Protein AF-A0A558BDF8-F1 (afdb_monomer)

Foldseek 3Di:
DCVVVVVVVVVVVVVVVVVVVVVVCVVVCVVVPPPVVVVCVVCVVCPVVQDPVNPPPPPPPPPPPDPPDDDPDDPPPDD

pLDDT: mean 73.69, std 18.41, range [43.31, 98.5]

Radius of gyration: 30.99 Å; Cα contacts (8 Å, |Δi|>4): 4; chains: 1; bounding box: 46×44×100 Å

Structure (mmCIF, N/CA/C/O backbone):
data_AF-A0A558BDF8-F1
#
_entry.id   AF-A0A558BDF8-F1
#
loop_
_atom_site.group_PDB
_atom_site.id
_atom_site.type_symbol
_atom_site.label_atom_id
_atom_site.label_alt_id
_atom_site.label_comp_id
_atom_site.label_asym_id
_atom_site.label_entity_id
_atom_site.label_seq_id
_atom_site.pdbx_PDB_ins_code
_atom_site.Cartn_x
_atom_site.Cartn_y
_atom_site.Cartn_z
_atom_site.occupancy
_atom_site.B_iso_or_equiv
_atom_site.auth_seq_id
_atom_site.auth_comp_id
_atom_site.auth_asym_id
_atom_site.auth_atom_id
_atom_site.pdbx_PDB_model_num
ATOM 1 N N . MET A 1 1 ? 10.828 0.066 -30.612 1.00 67.81 1 MET A N 1
ATOM 2 C CA . MET A 1 1 ? 10.588 -1.003 -29.615 1.00 67.81 1 MET A CA 1
ATOM 3 C C . MET A 1 1 ? 11.451 -0.787 -28.358 1.00 67.81 1 MET A C 1
ATOM 5 O O . MET A 1 1 ? 12.254 -1.642 -28.025 1.00 67.81 1 MET A O 1
ATOM 9 N N . HIS A 1 2 ? 11.320 0.350 -27.658 1.00 88.69 2 HIS A N 1
ATOM 10 C CA . HIS A 1 2 ? 12.115 0.647 -26.441 1.00 88.69 2 HIS A CA 1
ATOM 11 C C . HIS A 1 2 ? 11.256 0.863 -25.191 1.00 88.69 2 HIS A C 1
ATOM 13 O O . HIS A 1 2 ? 11.732 0.689 -24.078 1.00 88.69 2 HIS A O 1
ATOM 19 N N . ILE A 1 3 ? 9.970 1.175 -25.369 1.00 93.00 3 ILE A N 1
ATOM 20 C CA . ILE A 1 3 ? 9.043 1.477 -24.274 1.00 93.00 3 ILE A CA 1
ATOM 21 C C . ILE A 1 3 ? 8.915 0.311 -23.277 1.00 93.00 3 ILE A C 1
ATOM 23 O O . ILE A 1 3 ? 8.866 0.524 -22.071 1.00 93.00 3 ILE A O 1
ATOM 27 N N . VAL A 1 4 ? 8.970 -0.932 -23.768 1.00 93.62 4 VAL A N 1
ATOM 28 C CA . VAL A 1 4 ? 8.881 -2.151 -22.945 1.00 93.62 4 VAL A CA 1
ATOM 29 C C . VAL A 1 4 ? 10.033 -2.237 -21.937 1.00 93.62 4 VAL A C 1
ATOM 31 O O . VAL A 1 4 ? 9.824 -2.675 -20.811 1.00 93.62 4 VAL A O 1
ATOM 34 N N . MET A 1 5 ? 11.222 -1.738 -22.296 1.00 94.44 5 MET A N 1
ATOM 35 C CA . MET A 1 5 ? 12.394 -1.715 -21.415 1.00 94.44 5 MET A CA 1
ATOM 36 C C . MET A 1 5 ? 12.195 -0.814 -20.189 1.00 94.44 5 MET A C 1
ATOM 38 O O . MET A 1 5 ? 12.820 -1.051 -19.164 1.00 94.44 5 MET A O 1
ATOM 42 N N . PHE A 1 6 ? 11.302 0.176 -20.270 1.00 94.81 6 PHE A N 1
ATOM 43 C CA . PHE A 1 6 ? 10.929 1.034 -19.142 1.00 94.81 6 PHE A CA 1
ATOM 44 C C . PHE A 1 6 ? 9.676 0.532 -18.414 1.00 94.81 6 PHE A C 1
ATOM 46 O O . PHE A 1 6 ? 9.604 0.605 -17.190 1.00 94.81 6 PHE A O 1
ATOM 53 N N . LEU A 1 7 ? 8.699 -0.019 -19.141 1.00 96.00 7 LEU A N 1
ATOM 54 C CA . LEU A 1 7 ? 7.445 -0.512 -18.557 1.00 96.00 7 LEU A CA 1
ATOM 55 C C . LEU A 1 7 ? 7.645 -1.730 -17.655 1.00 96.00 7 LEU A C 1
ATOM 57 O O . LEU A 1 7 ? 7.031 -1.801 -16.595 1.00 96.00 7 LEU A O 1
ATOM 61 N N . VAL A 1 8 ? 8.498 -2.676 -18.055 1.00 95.69 8 VAL A N 1
ATOM 62 C CA . VAL A 1 8 ? 8.767 -3.886 -17.265 1.00 95.69 8 VAL A CA 1
ATOM 63 C C . VAL A 1 8 ? 9.345 -3.553 -15.880 1.00 95.69 8 VAL A C 1
ATOM 65 O O . VAL A 1 8 ? 8.741 -3.967 -14.890 1.00 95.69 8 VAL A O 1
ATOM 68 N N . PRO A 1 9 ? 10.445 -2.783 -15.744 1.00 96.38 9 PRO A N 1
ATOM 69 C CA . PRO A 1 9 ? 10.976 -2.445 -14.424 1.00 96.38 9 PRO A CA 1
ATOM 70 C C . PRO A 1 9 ? 10.035 -1.541 -13.623 1.00 96.38 9 PRO A C 1
ATOM 72 O O . PRO A 1 9 ? 9.932 -1.705 -12.409 1.00 96.38 9 PRO A O 1
ATOM 75 N N . LEU A 1 10 ? 9.302 -0.633 -14.280 1.00 97.50 10 LEU A N 1
ATOM 76 C CA . LEU A 1 10 ? 8.305 0.195 -13.605 1.00 97.50 10 LEU A CA 1
ATOM 77 C C . LEU A 1 10 ? 7.196 -0.662 -12.981 1.00 97.50 10 LEU A C 1
ATOM 79 O O . LEU A 1 10 ? 6.850 -0.461 -11.822 1.00 97.50 10 LEU A O 1
ATOM 83 N N . MET A 1 11 ? 6.675 -1.651 -13.709 1.00 97.81 11 MET A N 1
ATOM 84 C CA . MET A 1 11 ? 5.660 -2.564 -13.178 1.00 97.81 11 MET A CA 1
ATOM 85 C C . MET A 1 11 ? 6.190 -3.410 -12.022 1.00 97.81 11 MET A C 1
ATOM 87 O O . MET A 1 11 ? 5.487 -3.574 -11.029 1.00 97.81 11 MET A O 1
ATOM 91 N N . LEU A 1 12 ? 7.435 -3.891 -12.099 1.00 98.19 12 LEU A N 1
ATOM 92 C CA . LEU A 1 12 ? 8.055 -4.610 -10.982 1.00 98.19 12 LEU A CA 1
ATOM 93 C C . LEU A 1 12 ? 8.167 -3.734 -9.728 1.00 98.19 12 LEU A C 1
ATOM 95 O O . LEU A 1 12 ? 7.869 -4.209 -8.634 1.00 98.19 12 LEU A O 1
ATOM 99 N N . LEU A 1 13 ? 8.531 -2.456 -9.879 1.00 98.38 13 LEU A N 1
ATOM 100 C CA . LEU A 1 13 ? 8.558 -1.502 -8.767 1.00 98.38 13 LEU A CA 1
ATOM 101 C C . LEU A 1 13 ? 7.167 -1.255 -8.183 1.00 98.38 13 LEU A C 1
ATOM 103 O O . LEU A 1 13 ? 7.021 -1.244 -6.965 1.00 98.38 13 LEU A O 1
ATOM 107 N N . LEU A 1 14 ? 6.144 -1.089 -9.025 1.00 98.38 14 LEU A N 1
ATOM 108 C CA . LEU A 1 14 ? 4.768 -0.890 -8.564 1.00 98.38 14 LEU A CA 1
ATOM 109 C C . LEU A 1 14 ? 4.242 -2.111 -7.802 1.00 98.38 14 LEU A C 1
ATOM 111 O O . LEU A 1 14 ? 3.637 -1.953 -6.744 1.00 98.38 14 LEU A O 1
ATOM 115 N N . VAL A 1 15 ? 4.515 -3.324 -8.291 1.00 98.44 15 VAL A N 1
ATOM 116 C CA . VAL A 1 15 ? 4.149 -4.568 -7.598 1.00 98.44 15 VAL A CA 1
ATOM 117 C C . VAL A 1 15 ? 4.895 -4.686 -6.271 1.00 98.44 15 VAL A C 1
ATOM 119 O O . VAL A 1 15 ? 4.272 -4.958 -5.247 1.00 98.44 15 VAL A O 1
ATOM 122 N N . ALA A 1 16 ? 6.206 -4.432 -6.256 1.00 98.44 16 ALA A N 1
ATOM 123 C CA . ALA A 1 16 ? 7.002 -4.464 -5.031 1.00 98.44 16 ALA A CA 1
ATOM 124 C C . ALA A 1 16 ? 6.501 -3.444 -3.997 1.00 98.44 16 ALA A C 1
ATOM 126 O O . ALA A 1 16 ? 6.353 -3.780 -2.822 1.00 98.44 16 ALA A O 1
ATOM 127 N N . LEU A 1 17 ? 6.181 -2.224 -4.436 1.00 98.50 17 LEU A N 1
ATOM 128 C CA . LEU A 1 17 ? 5.612 -1.182 -3.587 1.00 98.50 17 LEU A CA 1
ATOM 129 C C . LEU A 1 17 ? 4.240 -1.594 -3.042 1.00 98.50 17 LEU A C 1
ATOM 131 O O . LEU A 1 17 ? 3.990 -1.434 -1.851 1.00 98.50 17 LEU A O 1
ATOM 135 N N . GLY A 1 18 ? 3.377 -2.170 -3.881 1.00 98.06 18 GLY A N 1
ATOM 136 C CA . GLY A 1 18 ? 2.073 -2.682 -3.466 1.00 98.06 18 GLY A CA 1
ATOM 137 C C . GLY A 1 18 ? 2.192 -3.764 -2.393 1.00 98.06 18 GLY A C 1
ATOM 138 O O . GLY A 1 18 ? 1.547 -3.666 -1.352 1.00 98.06 18 GLY A O 1
ATOM 139 N N . VAL A 1 19 ? 3.072 -4.751 -2.593 1.00 97.94 19 VAL A N 1
ATOM 140 C CA . VAL A 1 19 ? 3.331 -5.816 -1.607 1.00 97.94 19 VAL A CA 1
ATOM 141 C C . VAL A 1 19 ? 3.914 -5.249 -0.313 1.00 97.94 19 VAL A C 1
ATOM 143 O O . VAL A 1 19 ? 3.524 -5.683 0.773 1.00 97.94 19 VAL A O 1
ATOM 146 N N . PHE A 1 20 ? 4.819 -4.274 -0.406 1.00 97.62 20 PHE A N 1
ATOM 147 C CA . PHE A 1 20 ? 5.407 -3.611 0.756 1.00 97.62 20 PHE A CA 1
ATOM 148 C C . PHE A 1 20 ? 4.349 -2.869 1.581 1.00 97.62 20 PHE A C 1
ATOM 150 O O . P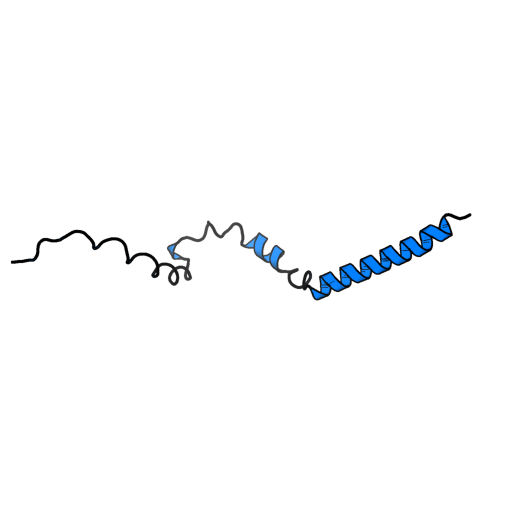HE A 1 20 ? 4.237 -3.109 2.784 1.00 97.62 20 PHE A O 1
ATOM 157 N N . LEU A 1 21 ? 3.542 -2.019 0.937 1.00 97.12 21 LEU A N 1
ATOM 158 C CA . LEU A 1 21 ? 2.478 -1.256 1.593 1.00 97.12 21 LEU A CA 1
ATOM 159 C C . LEU A 1 21 ? 1.404 -2.174 2.181 1.00 97.12 21 LEU A C 1
ATOM 161 O O . LEU A 1 21 ? 1.002 -1.981 3.324 1.00 97.12 21 LEU A O 1
ATOM 165 N N . PHE A 1 22 ? 0.989 -3.204 1.441 1.00 95.50 22 PHE A N 1
ATOM 166 C CA . PHE A 1 22 ? 0.040 -4.204 1.926 1.00 95.50 22 PHE A CA 1
ATOM 167 C C . PHE A 1 22 ? 0.579 -4.935 3.161 1.00 95.50 22 PHE A C 1
ATOM 169 O O . PHE A 1 22 ? -0.095 -5.015 4.184 1.00 95.50 22 PHE A O 1
ATOM 176 N N . SER A 1 23 ? 1.827 -5.409 3.106 1.00 95.69 23 SER A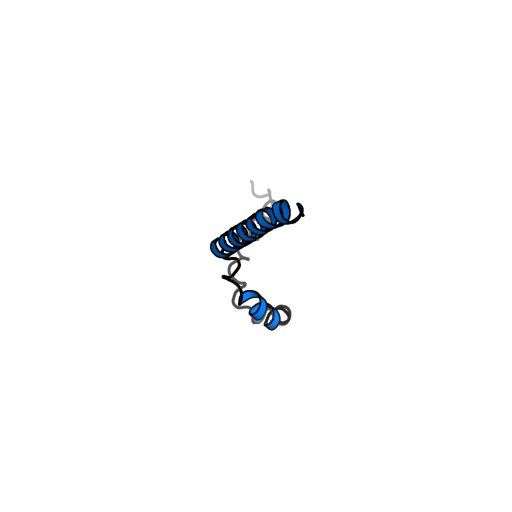 N 1
ATOM 177 C CA . SER A 1 23 ? 2.456 -6.098 4.239 1.00 95.69 23 SER A CA 1
ATOM 178 C C . SER A 1 23 ? 2.611 -5.186 5.458 1.00 95.69 23 SER A C 1
ATOM 180 O O . SER A 1 23 ? 2.502 -5.655 6.589 1.00 95.69 23 SER A O 1
ATOM 182 N N . TRP A 1 24 ? 2.871 -3.893 5.251 1.00 95.19 24 TRP A N 1
ATOM 183 C CA . TRP A 1 24 ? 2.898 -2.901 6.323 1.00 95.19 24 TRP A CA 1
ATOM 184 C C . TRP A 1 24 ? 1.507 -2.686 6.934 1.00 95.19 24 TRP A C 1
ATOM 186 O O . TRP A 1 24 ? 1.378 -2.754 8.153 1.00 95.19 24 TRP A O 1
ATOM 196 N N . ALA A 1 25 ? 0.467 -2.523 6.113 1.00 93.38 25 ALA A N 1
ATOM 197 C CA . ALA A 1 25 ? -0.914 -2.344 6.568 1.00 93.38 25 ALA A CA 1
ATOM 198 C C . ALA A 1 25 ? -1.425 -3.544 7.383 1.00 93.38 25 ALA A C 1
ATOM 200 O O . ALA A 1 25 ? -2.029 -3.361 8.440 1.00 93.38 25 ALA A O 1
ATOM 201 N N . VAL A 1 26 ? -1.112 -4.769 6.939 1.00 93.50 26 VAL A N 1
ATOM 202 C CA . VAL A 1 26 ? -1.423 -6.006 7.676 1.00 93.50 26 VAL A CA 1
ATOM 203 C C . VAL A 1 26 ? -0.717 -6.033 9.030 1.00 93.50 26 VAL A C 1
ATOM 205 O O . VAL A 1 26 ? -1.349 -6.301 10.044 1.00 93.50 26 VAL A O 1
ATOM 208 N N . LYS A 1 27 ? 0.582 -5.710 9.078 1.00 90.69 27 LYS A N 1
ATOM 209 C CA . LYS A 1 27 ? 1.336 -5.652 10.343 1.00 90.69 27 LYS A CA 1
ATOM 210 C C . LYS A 1 27 ? 0.848 -4.551 11.286 1.00 90.69 27 LYS A C 1
ATOM 212 O O . LYS A 1 27 ? 1.024 -4.680 12.490 1.00 90.69 27 LYS A O 1
ATOM 217 N N . ASN A 1 28 ? 0.275 -3.479 10.746 1.00 92.25 28 ASN A N 1
ATOM 218 C CA . ASN A 1 28 ? -0.265 -2.363 11.515 1.00 92.25 28 ASN A CA 1
ATOM 219 C C . ASN A 1 28 ? -1.704 -2.617 12.011 1.00 92.25 28 ASN A C 1
ATOM 221 O O . ASN A 1 28 ? -2.330 -1.697 12.529 1.00 92.25 28 ASN A O 1
ATOM 225 N N . GLY A 1 29 ? -2.241 -3.829 11.823 1.00 84.62 29 GLY A N 1
ATOM 226 C CA . GLY A 1 29 ? -3.554 -4.222 12.339 1.00 84.62 29 GLY A CA 1
ATOM 227 C C . GLY A 1 29 ? -4.735 -3.536 11.651 1.00 84.62 29 GLY A C 1
ATOM 228 O O . GLY A 1 29 ? -5.827 -3.493 12.204 1.00 84.62 29 GLY A O 1
ATOM 229 N N . GLN A 1 30 ? -4.562 -2.991 10.435 1.00 81.62 30 GLN A N 1
ATOM 230 C CA . GLN A 1 30 ? -5.653 -2.292 9.730 1.00 81.62 30 GLN A CA 1
ATOM 231 C C . GLN A 1 30 ? -6.855 -3.207 9.424 1.00 81.62 30 GLN A C 1
ATOM 233 O O . GLN A 1 30 ? -7.964 -2.724 9.212 1.00 81.62 30 GLN A O 1
ATOM 238 N N . TYR A 1 31 ? -6.637 -4.520 9.408 1.00 78.94 31 TYR A N 1
ATOM 239 C CA . TYR A 1 31 ? -7.666 -5.528 9.161 1.00 78.94 31 TYR A CA 1
ATOM 240 C C . TYR A 1 31 ? -8.189 -6.191 10.444 1.00 78.94 31 TYR A C 1
ATOM 242 O O . TYR A 1 31 ? -9.010 -7.097 10.347 1.00 78.94 31 TYR A O 1
ATOM 250 N N . ASP A 1 32 ? -7.733 -5.762 11.623 1.00 77.75 32 ASP A N 1
ATOM 251 C CA . ASP A 1 32 ? -8.141 -6.374 12.894 1.00 77.75 32 ASP A CA 1
ATOM 252 C C . ASP A 1 32 ? -9.533 -5.900 13.346 1.00 77.75 32 ASP A C 1
ATOM 254 O O . ASP A 1 32 ? -10.181 -6.577 14.139 1.00 77.75 32 ASP A O 1
ATOM 258 N N . ASP A 1 33 ? -10.019 -4.769 12.818 1.00 75.50 33 ASP A N 1
ATOM 259 C CA . ASP A 1 33 ? -11.325 -4.186 13.160 1.00 75.50 33 ASP A CA 1
ATOM 260 C C . ASP A 1 33 ? -12.259 -4.071 11.942 1.00 75.50 33 ASP A C 1
ATOM 262 O O . ASP A 1 33 ? -12.745 -2.997 11.581 1.00 75.50 33 ASP A O 1
ATOM 266 N N . LEU A 1 34 ? -12.501 -5.198 11.266 1.00 71.69 34 LEU A N 1
ATOM 267 C CA . LEU A 1 34 ? -13.514 -5.278 10.202 1.00 71.69 34 LEU A CA 1
ATOM 268 C C . LEU A 1 34 ? -14.951 -5.343 10.754 1.00 71.69 34 LEU A C 1
ATOM 270 O O . LEU A 1 34 ? -15.895 -5.030 10.029 1.00 71.69 34 LEU A O 1
ATOM 274 N N . ASP A 1 35 ? -15.110 -5.702 12.031 1.00 69.69 35 ASP A N 1
ATOM 275 C CA . ASP A 1 35 ? -16.406 -5.883 12.698 1.00 69.69 35 ASP A CA 1
ATOM 276 C C . ASP A 1 35 ? -16.914 -4.612 13.416 1.00 69.69 35 ASP A C 1
ATOM 278 O O . ASP A 1 35 ? -18.123 -4.436 13.606 1.00 69.69 35 ASP A O 1
ATOM 282 N N . GLY A 1 36 ? -16.029 -3.678 13.783 1.00 68.12 36 GLY A N 1
ATOM 283 C CA . GLY A 1 36 ? -16.362 -2.449 14.512 1.00 68.12 36 GLY A CA 1
ATOM 284 C C . GLY A 1 36 ? -17.341 -1.491 13.816 1.00 68.12 36 GLY A C 1
ATOM 285 O O . GLY A 1 36 ? -18.206 -0.934 14.503 1.00 68.12 36 GLY A O 1
ATOM 286 N N . PRO A 1 37 ? -17.285 -1.281 12.485 1.00 68.69 37 PRO A N 1
ATOM 287 C CA . PRO A 1 37 ? -18.228 -0.397 11.793 1.00 68.69 37 PRO A CA 1
ATOM 288 C C . PRO A 1 37 ? -19.659 -0.953 11.748 1.00 68.69 37 PRO A C 1
ATOM 290 O O . PRO A 1 37 ? -20.621 -0.197 11.883 1.00 68.69 37 PRO A O 1
ATOM 293 N N . ALA A 1 38 ? -19.808 -2.273 11.587 1.00 69.00 38 ALA A N 1
ATOM 294 C CA . ALA A 1 38 ? -21.109 -2.931 11.470 1.00 69.00 38 ALA A CA 1
ATOM 295 C C . ALA A 1 38 ? -21.883 -2.942 12.797 1.00 69.00 38 ALA A C 1
ATOM 297 O O . ALA A 1 38 ? -23.109 -2.861 12.799 1.00 69.00 38 ALA A O 1
ATOM 298 N N . HIS A 1 39 ? -21.181 -3.002 13.931 1.00 67.62 39 HIS A N 1
ATOM 299 C CA . HIS A 1 39 ? -21.830 -2.915 15.237 1.00 67.62 39 HIS A CA 1
ATOM 300 C C . HIS A 1 39 ? -22.264 -1.477 15.556 1.00 67.62 39 HIS A C 1
ATOM 302 O O . HIS A 1 39 ? -23.339 -1.263 16.104 1.00 67.62 39 HIS A O 1
ATOM 308 N N . ARG A 1 40 ? -21.484 -0.467 15.149 1.00 69.69 40 ARG A N 1
ATOM 309 C CA . ARG A 1 40 ? -21.818 0.944 15.400 1.00 69.69 40 ARG A CA 1
ATOM 310 C C . ARG A 1 40 ? -23.092 1.392 14.693 1.00 69.69 40 ARG A C 1
ATOM 312 O O . ARG A 1 40 ? -23.915 2.029 15.329 1.00 69.69 40 ARG A O 1
ATOM 319 N N . ILE A 1 41 ? -23.323 0.994 13.440 1.00 69.56 41 ILE A N 1
ATOM 320 C CA . ILE A 1 41 ? -24.523 1.438 12.709 1.00 69.56 41 ILE A CA 1
ATOM 321 C C . ILE A 1 41 ? -25.846 0.953 13.326 1.00 69.56 41 ILE A C 1
ATOM 323 O O . ILE A 1 41 ? -26.866 1.603 13.139 1.00 69.56 41 ILE A O 1
ATOM 327 N N . LEU A 1 42 ? -25.843 -0.160 14.072 1.00 68.38 42 LEU A N 1
ATOM 328 C CA . LEU A 1 42 ? -27.058 -0.678 14.712 1.00 68.38 42 LEU A CA 1
ATOM 329 C C . LEU A 1 42 ? -27.372 0.007 16.051 1.00 68.38 42 LEU A C 1
ATOM 331 O O . LEU A 1 42 ? -28.534 0.078 16.425 1.00 68.38 42 LEU A O 1
ATOM 335 N N . TYR A 1 43 ? -26.357 0.496 16.768 1.00 66.50 43 TYR A N 1
ATOM 336 C CA . TYR A 1 43 ? -26.513 1.073 18.111 1.00 66.50 43 TYR A CA 1
ATOM 337 C C . TYR A 1 43 ? -26.224 2.579 18.167 1.00 66.50 43 TYR A C 1
ATOM 339 O O . TYR A 1 43 ? -26.310 3.181 19.240 1.00 66.50 43 TYR A O 1
ATOM 347 N N . ASP A 1 44 ? -25.838 3.204 17.049 1.00 65.00 44 ASP A N 1
ATOM 348 C CA . ASP A 1 44 ? -25.421 4.602 17.052 1.00 65.00 44 ASP A CA 1
ATOM 349 C C . ASP A 1 44 ? -26.585 5.591 17.190 1.00 65.00 44 ASP A C 1
ATOM 351 O O . ASP A 1 44 ? -26.372 6.643 17.801 1.00 65.00 44 ASP A O 1
ATOM 355 N N . ASP A 1 45 ? -27.776 5.222 16.713 1.00 65.75 45 ASP A N 1
ATOM 356 C CA . ASP A 1 45 ? -28.984 6.061 16.693 1.00 65.75 45 ASP A CA 1
ATOM 357 C C . ASP A 1 45 ? -29.783 6.011 18.013 1.00 65.75 45 ASP A C 1
ATOM 359 O O . ASP A 1 45 ? -30.530 6.935 18.330 1.00 65.75 45 ASP A O 1
ATOM 363 N N . ASP A 1 46 ? -29.577 4.977 18.836 1.00 68.19 46 ASP A N 1
ATOM 364 C CA . ASP A 1 46 ? -30.375 4.743 20.049 1.00 68.19 46 ASP A CA 1
ATOM 365 C C . ASP A 1 46 ? -29.770 5.376 21.314 1.00 68.19 46 ASP A C 1
ATOM 367 O O . ASP A 1 46 ? -30.409 5.413 22.366 1.00 68.19 46 ASP A O 1
ATOM 371 N N . LYS A 1 47 ? -28.537 5.901 21.250 1.00 66.19 47 LYS A N 1
ATOM 372 C CA . LYS A 1 47 ? -27.799 6.398 22.435 1.00 66.19 47 LYS A CA 1
ATOM 373 C C . LYS A 1 47 ? -28.472 7.581 23.128 1.00 66.19 47 LYS A C 1
ATOM 375 O O . LYS A 1 47 ? -28.300 7.764 24.338 1.00 66.19 47 LYS A O 1
ATOM 380 N N . ASP A 1 48 ? -29.208 8.367 22.350 1.00 70.88 48 ASP A N 1
ATOM 381 C CA . ASP A 1 48 ? -29.954 9.539 22.806 1.00 70.88 48 ASP A CA 1
ATOM 382 C C . ASP A 1 48 ? -31.384 9.169 23.235 1.00 70.88 48 ASP A C 1
ATOM 384 O O . ASP A 1 48 ? -32.070 9.967 23.872 1.00 70.88 48 ASP A O 1
ATOM 388 N N . MET A 1 49 ? -31.822 7.941 22.932 1.00 69.38 49 MET A N 1
ATOM 389 C CA . MET A 1 49 ? -33.125 7.393 23.312 1.00 69.38 49 MET A CA 1
ATOM 390 C C . MET A 1 49 ? -33.088 6.613 24.633 1.00 69.38 49 MET A C 1
ATOM 392 O O . MET A 1 49 ? -34.145 6.255 25.150 1.00 69.38 49 MET A O 1
ATOM 396 N N . ILE A 1 50 ? -31.902 6.363 25.204 1.00 73.62 50 ILE A N 1
ATOM 397 C CA . ILE A 1 50 ? -31.764 5.714 26.515 1.00 73.62 50 ILE A CA 1
ATOM 398 C C . ILE A 1 50 ? -32.109 6.736 27.610 1.00 73.62 50 ILE A C 1
ATOM 400 O O . ILE A 1 50 ? -31.360 7.705 27.782 1.00 73.62 50 ILE A O 1
ATOM 404 N N . PRO A 1 51 ? -33.201 6.540 28.372 1.00 76.44 51 PRO A N 1
ATOM 405 C CA . PRO A 1 51 ? -33.579 7.462 29.433 1.00 76.44 51 PRO A CA 1
ATOM 406 C C . PRO A 1 51 ? -32.528 7.455 30.559 1.00 76.44 51 PRO A C 1
ATOM 408 O O . PRO A 1 51 ? -31.879 6.442 30.832 1.00 76.44 51 PRO A O 1
ATOM 411 N N . ASP A 1 52 ? -32.296 8.619 31.176 1.00 71.88 52 ASP A N 1
ATOM 412 C CA . ASP A 1 52 ? -31.177 8.849 32.109 1.00 71.88 52 ASP A CA 1
ATOM 413 C C . ASP A 1 52 ? -31.215 7.963 33.368 1.00 71.88 52 ASP A C 1
ATOM 415 O O . ASP A 1 52 ? -30.181 7.732 33.994 1.00 71.88 52 ASP A O 1
ATOM 419 N N . ASP A 1 53 ? -32.386 7.441 33.724 1.00 74.62 53 ASP A N 1
ATOM 420 C CA . ASP A 1 53 ? -32.622 6.510 34.829 1.00 74.62 53 ASP A CA 1
ATOM 421 C C . ASP A 1 53 ? -32.239 5.053 34.504 1.00 74.62 53 ASP A C 1
ATOM 423 O 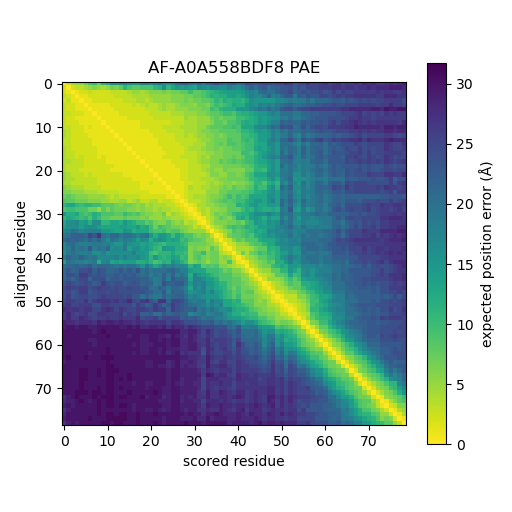O . ASP A 1 53 ? -32.014 4.264 35.423 1.00 74.62 53 ASP A O 1
ATOM 427 N N . ALA A 1 54 ? -32.099 4.703 33.221 1.00 69.56 54 ALA A N 1
ATOM 428 C CA . ALA A 1 54 ? -31.698 3.376 32.749 1.00 69.56 54 ALA A CA 1
ATOM 429 C C . ALA A 1 54 ? -30.179 3.231 32.507 1.00 69.56 54 ALA A C 1
ATOM 431 O O . ALA A 1 54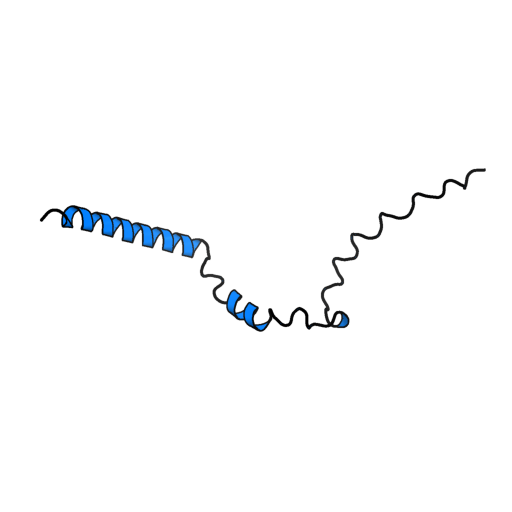 ? -29.701 2.131 32.231 1.00 69.56 54 ALA A O 1
ATOM 432 N N . ARG A 1 55 ? -29.396 4.318 32.611 1.00 73.38 55 ARG A N 1
ATOM 433 C CA . ARG A 1 55 ? -27.935 4.313 32.394 1.00 73.38 55 ARG A CA 1
ATOM 434 C C . ARG A 1 55 ? -27.211 3.872 33.670 1.00 73.38 55 ARG A C 1
ATOM 436 O O . ARG A 1 55 ? -26.943 4.682 34.556 1.00 73.38 55 ARG A O 1
ATOM 443 N N . THR A 1 56 ? -26.864 2.592 33.763 1.00 68.12 56 THR A N 1
ATOM 444 C CA . THR A 1 56 ? -26.227 1.976 34.946 1.00 68.12 56 THR A CA 1
ATOM 445 C C . THR A 1 56 ? -24.776 2.397 35.209 1.00 68.12 56 THR A C 1
ATOM 447 O O . THR A 1 56 ? -24.217 2.074 36.254 1.00 68.12 56 THR A O 1
ATOM 450 N N . ASP A 1 57 ? -24.169 3.154 34.301 1.00 63.97 57 ASP A N 1
ATOM 451 C CA . ASP A 1 57 ? -22.713 3.314 34.217 1.00 63.97 57 ASP A CA 1
ATOM 452 C C . ASP A 1 57 ? -22.254 4.751 34.530 1.00 63.97 57 ASP A C 1
ATOM 454 O O . ASP A 1 57 ? -21.064 5.031 34.647 1.00 63.97 57 ASP A O 1
ATOM 458 N N . LYS A 1 58 ? -23.187 5.681 34.771 1.00 57.12 58 LYS A N 1
ATOM 459 C CA . LYS A 1 58 ? -22.887 7.110 34.982 1.00 57.12 58 LYS A CA 1
ATOM 460 C C . LYS A 1 58 ? -22.814 7.527 36.457 1.00 57.12 58 LYS A C 1
ATOM 462 O O . LYS A 1 58 ? -23.212 8.639 36.802 1.00 57.12 58 LYS A O 1
ATOM 467 N N . LYS A 1 59 ? -22.313 6.652 37.338 1.00 50.84 59 LYS A N 1
ATOM 468 C CA . LYS A 1 59 ? -22.161 6.949 38.779 1.00 50.84 59 LYS A CA 1
ATOM 469 C C . LYS A 1 59 ? -20.727 6.904 39.320 1.00 50.84 59 LYS A C 1
ATOM 471 O O . LYS A 1 59 ? -20.566 7.088 40.517 1.00 50.84 59 LYS A O 1
ATOM 476 N N . ALA A 1 60 ? -19.706 6.718 38.476 1.00 52.62 60 ALA A N 1
ATOM 477 C CA . ALA A 1 60 ? -18.307 6.694 38.930 1.00 52.62 60 ALA A CA 1
ATOM 478 C C . ALA A 1 60 ? -17.518 7.996 38.664 1.00 52.62 60 ALA A C 1
ATOM 480 O O . ALA A 1 60 ? -16.615 8.316 39.429 1.00 52.62 60 ALA A O 1
ATOM 481 N N . ASP A 1 61 ? -17.894 8.809 37.667 1.00 52.50 61 ASP A N 1
ATOM 482 C CA . ASP A 1 61 ? -16.997 9.890 37.199 1.00 52.50 61 ASP A CA 1
ATOM 483 C C . ASP A 1 61 ? -17.455 11.316 37.563 1.00 52.50 61 ASP A C 1
ATOM 485 O O . ASP A 1 61 ? -16.803 12.299 37.209 1.00 52.50 61 ASP A O 1
ATOM 489 N N . LYS A 1 62 ? -18.574 11.466 38.287 1.00 49.41 62 LYS A N 1
ATOM 490 C CA . LYS A 1 62 ? -19.113 12.777 38.715 1.00 49.41 62 LYS A CA 1
ATOM 491 C C . LYS A 1 62 ? -18.923 13.105 40.202 1.00 49.41 62 LYS A C 1
ATOM 493 O O . LYS A 1 62 ? -19.497 14.083 40.667 1.00 49.41 62 LYS A O 1
ATOM 498 N N . GLU A 1 63 ? -18.103 12.360 40.943 1.00 49.53 63 GLU A N 1
ATOM 499 C CA . GLU A 1 63 ? -17.779 12.694 42.347 1.00 49.53 63 GLU A CA 1
ATOM 500 C C . GLU A 1 63 ? -16.433 13.433 42.518 1.00 49.53 63 GLU A C 1
ATOM 502 O O . GLU A 1 63 ? -16.120 13.903 43.607 1.00 49.53 63 GLU A O 1
ATOM 507 N N . GLY A 1 64 ? -15.654 13.640 41.447 1.00 45.22 64 GLY A N 1
ATOM 508 C CA . GLY A 1 64 ? -14.325 14.274 41.529 1.00 45.22 64 GLY A CA 1
ATOM 509 C C . GLY A 1 64 ? -14.256 15.799 41.341 1.00 45.22 64 GLY A C 1
ATOM 510 O O . GLY A 1 64 ? -13.186 16.376 41.516 1.00 45.22 64 GLY A O 1
ATOM 511 N N . GLN A 1 65 ? -15.344 16.480 40.964 1.00 50.31 65 GLN A N 1
ATOM 512 C CA . GLN A 1 65 ? -15.312 17.912 40.606 1.00 50.31 65 GLN A CA 1
ATOM 513 C C . GLN A 1 65 ? -16.552 18.674 41.101 1.00 50.31 65 GLN A C 1
ATOM 515 O O . GLN A 1 65 ? -17.267 19.292 40.320 1.00 50.31 65 GLN A O 1
ATOM 520 N N . ALA A 1 66 ? -16.834 18.645 42.406 1.00 44.97 66 ALA A N 1
ATOM 521 C CA . ALA A 1 66 ? -17.847 19.541 42.984 1.00 44.97 66 ALA A CA 1
ATOM 522 C C . ALA A 1 66 ? -17.608 19.962 44.450 1.00 44.97 6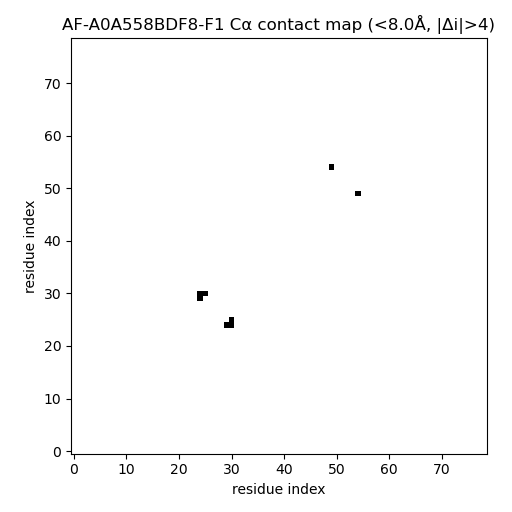6 ALA A C 1
ATOM 524 O O . ALA A 1 66 ? -18.513 20.524 45.055 1.00 44.97 66 ALA A O 1
ATOM 525 N N . SER A 1 67 ? -16.417 19.748 45.031 1.00 47.47 67 SER A N 1
ATOM 526 C CA . SER A 1 67 ? -16.152 20.101 46.446 1.00 47.47 67 SER A CA 1
ATOM 527 C C . SER A 1 67 ? -15.099 21.186 46.689 1.00 47.47 67 SER A C 1
ATOM 529 O O . SER A 1 67 ? -14.670 21.372 47.821 1.00 47.47 67 SER A O 1
ATOM 531 N N . THR A 1 68 ? -14.704 21.966 45.685 1.00 43.66 68 THR A N 1
ATOM 532 C CA . THR A 1 68 ? -13.774 23.094 45.889 1.00 43.66 68 THR A CA 1
ATOM 533 C C . THR A 1 68 ? -14.261 24.349 45.189 1.00 43.66 68 THR A C 1
ATOM 535 O O . THR A 1 68 ? -13.633 24.819 44.243 1.00 43.66 68 THR A O 1
ATOM 538 N N . ARG A 1 69 ? -15.412 24.887 45.614 1.00 48.38 69 ARG A N 1
ATOM 539 C CA . ARG A 1 69 ? -15.832 26.235 45.198 1.00 48.38 69 ARG A CA 1
ATOM 540 C C . ARG A 1 69 ? -16.965 26.857 46.021 1.00 48.38 69 ARG A C 1
ATOM 542 O O . ARG A 1 69 ? -17.762 27.566 45.435 1.00 48.38 69 ARG A O 1
ATOM 549 N N . ASP A 1 70 ? -17.053 26.631 47.335 1.00 47.56 70 ASP A N 1
ATOM 550 C CA . ASP A 1 70 ? -17.836 27.559 48.175 1.00 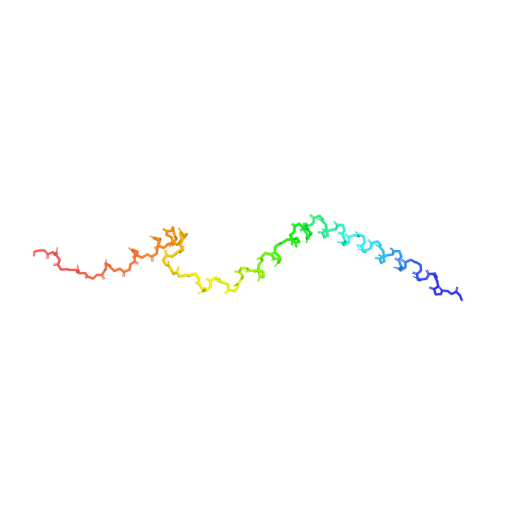47.56 70 ASP A CA 1
ATOM 551 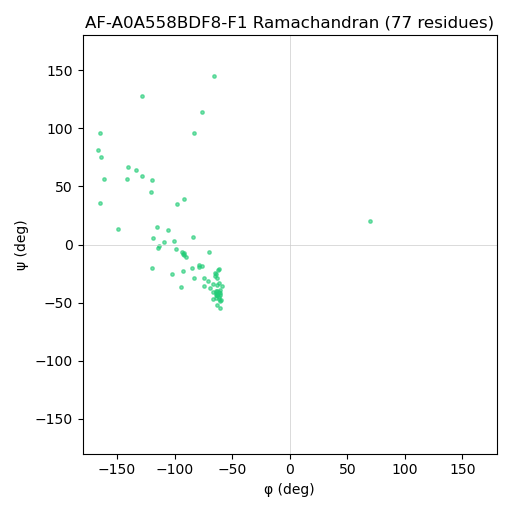C C . ASP A 1 70 ? -17.531 27.424 49.675 1.00 47.56 70 ASP A C 1
ATOM 553 O O . ASP A 1 70 ? -18.272 26.815 50.440 1.00 47.56 70 ASP A O 1
ATOM 557 N N . SER A 1 71 ? -16.380 27.935 50.109 1.00 49.47 71 SER A N 1
ATOM 558 C CA . SER A 1 71 ? -16.117 28.163 51.536 1.00 49.47 71 SER A CA 1
ATOM 559 C C . SER A 1 71 ? -14.958 29.142 51.706 1.00 49.47 71 SER A C 1
ATOM 561 O O . SER A 1 71 ? -13.943 28.814 52.315 1.00 49.47 71 SER A O 1
ATOM 563 N N . ASP A 1 72 ? -15.087 30.329 51.116 1.00 51.69 72 ASP A N 1
ATOM 564 C CA . ASP A 1 72 ? -14.224 31.465 51.449 1.00 51.69 72 ASP A CA 1
ATOM 565 C C . ASP A 1 72 ? -15.047 3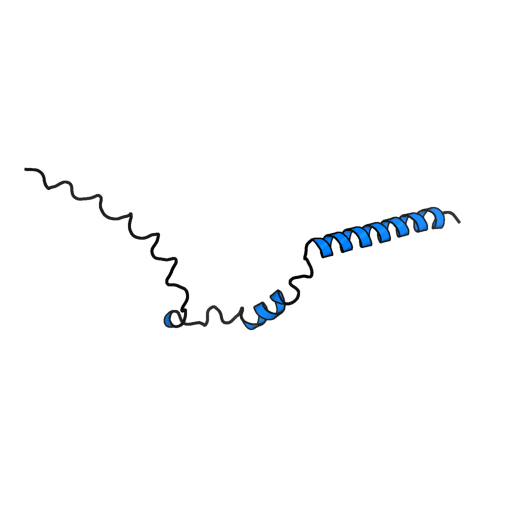2.757 51.466 1.00 51.69 72 ASP A C 1
ATOM 567 O O . ASP A 1 72 ? -14.947 33.603 50.583 1.00 51.69 72 ASP A O 1
ATOM 571 N N . GLN A 1 73 ? -15.960 32.844 52.438 1.00 55.28 73 GLN A N 1
ATOM 572 C CA . GLN A 1 73 ? -16.586 34.095 52.869 1.00 55.28 73 GLN A CA 1
ATOM 573 C C . GLN A 1 73 ? -17.310 33.87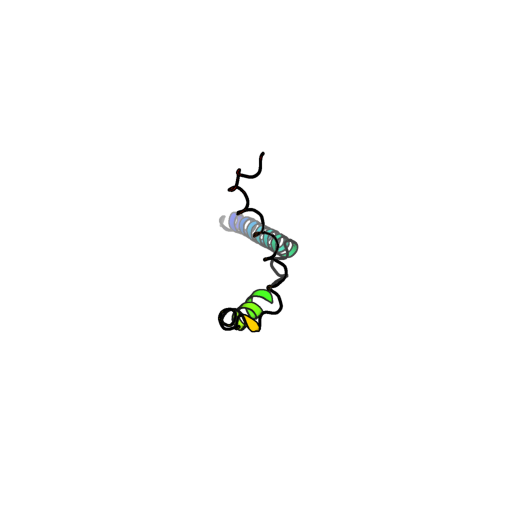9 54.205 1.00 55.28 73 GLN A C 1
ATOM 575 O O . GLN A 1 73 ? -18.517 33.671 54.242 1.00 55.28 73 GLN A O 1
ATOM 580 N N . ASN A 1 74 ? -16.564 33.906 55.313 1.00 49.25 74 ASN A N 1
ATOM 581 C CA . ASN A 1 74 ? -17.053 34.514 56.557 1.00 49.25 74 ASN A CA 1
ATOM 582 C C . ASN A 1 74 ? -15.891 34.759 57.546 1.00 49.25 74 ASN A C 1
ATOM 584 O O . ASN A 1 74 ? -15.507 33.834 58.265 1.00 49.25 74 ASN A O 1
ATOM 588 N N . PRO A 1 75 ? -15.307 35.969 57.601 1.00 55.03 75 PRO A N 1
ATOM 589 C CA . PRO A 1 75 ? -14.243 36.296 58.543 1.00 55.03 75 PRO A CA 1
ATOM 590 C C . PRO A 1 75 ? -14.747 36.902 59.871 1.00 55.03 75 PRO A C 1
ATOM 592 O O . PRO A 1 75 ? -14.074 37.777 60.394 1.00 55.03 75 PRO A O 1
ATOM 595 N N . ASP A 1 76 ? -15.862 36.449 60.460 1.00 57.78 76 ASP A N 1
ATOM 596 C CA . ASP A 1 76 ? -16.410 37.079 61.683 1.00 57.78 76 ASP A CA 1
ATOM 597 C C . ASP A 1 76 ? -16.530 36.146 62.911 1.00 57.78 76 ASP A C 1
ATOM 599 O O . ASP A 1 76 ? -17.526 36.167 63.632 1.00 57.78 76 ASP A O 1
ATOM 603 N N . ASN A 1 77 ? -15.500 35.341 63.222 1.00 56.78 77 ASN A N 1
ATOM 604 C CA . ASN A 1 77 ? -15.393 34.697 64.548 1.00 56.78 77 ASN A CA 1
ATOM 605 C C . ASN A 1 77 ? -14.037 34.898 65.256 1.00 56.78 77 ASN A C 1
ATOM 607 O O . ASN A 1 77 ? -13.352 33.960 65.662 1.00 56.78 77 ASN A O 1
ATOM 611 N N . LYS A 1 78 ? -13.654 36.153 65.501 1.00 46.00 78 LYS A N 1
ATOM 612 C CA . LYS A 1 78 ? -12.654 36.453 66.535 1.00 46.00 78 LYS A CA 1
ATOM 613 C C . LYS A 1 78 ? -13.152 37.524 67.501 1.00 46.00 78 LYS A C 1
ATOM 615 O O . LYS A 1 78 ? -13.436 38.635 67.071 1.00 46.00 78 LYS A O 1
ATOM 620 N N . ALA A 1 79 ? -13.057 37.146 68.780 1.00 43.31 79 ALA A N 1
ATOM 621 C CA . ALA A 1 79 ? -13.203 37.911 70.023 1.00 43.31 79 ALA A CA 1
ATOM 622 C C . ALA A 1 79 ? -14.613 37.957 70.627 1.00 43.31 79 ALA A C 1
ATOM 624 O O . ALA A 1 79 ? -15.500 38.630 70.067 1.00 43.31 79 ALA A O 1
#

Mean predicted aligned error: 17.01 Å

InterPro domains:
  IPR004714 Cytochrome oxidase maturation protein cbb3-type [PF03597] (3-45)
  IPR004714 Cytochrome oxidase maturation protein cbb3-type [PTHR41532] (1-62)
  IPR004714 Cytochrome oxidase maturation protein cbb3-type [TIGR00847] (1-48)

Sequence (79 aa):
MHIVMFLVPLMLLLVALGVFLFSWAVKNGQYDDLDGPAHRILYDDDKDMIPDDARTDKKADKEGQASTRDSDQNPDNKA

Secondary structure (DSSP, 8-state):
--HHHHHHHHHHHHHHHHHHHHHHHHHTTTTTTSSHHHHHHHHSSSTTTS-TTS-TTTTSSSSSSSSSSS---------

Solvent-accessible surface area (backbone atoms only — not comparable to full-atom values): 5468 Å² total; per-residue (Å²): 143,59,66,63,75,55,49,54,59,51,50,53,51,53,50,52,49,49,54,50,54,50,54,49,42,58,74,69,46,72,71,74,61,75,62,59,65,68,55,42,74,78,55,62,80,51,67,84,70,57,56,81,91,73,57,90,76,79,79,77,82,78,79,86,82,80,87,86,84,87,87,88,85,80,94,82,87,81,135

Organism: NCBI:txid355591